Protein AF-A0A2M8NFV2-F1 (afdb_monomer)

Solvent-accessible surface area (backbone atoms only — not comparable to full-atom values): 6220 Å² total; per-residue (Å²): 130,86,81,86,70,61,78,85,77,53,51,73,67,56,52,52,50,49,36,36,75,67,39,40,64,50,68,53,74,42,53,40,77,38,79,44,96,49,63,40,102,82,69,44,69,28,69,45,80,52,61,66,48,29,42,39,31,28,53,64,26,36,83,76,48,69,32,52,44,90,46,71,68,42,65,64,59,52,34,34,75,68,70,75,36,52,74,67,56,44,50,52,51,55,57,51,52,71,74,54,71,83,83,125

Foldseek 3Di:
DPPPDDPVVDDPVRVLVCLQVVQDFFKDWDFDWDFDPDADPVRHGDTDGDATQKIWGDGGSHTDDIDGGPPDPPVLVVCVVVVNDPPVRSVVVVVVVVVDDDPD

Mean predicted aligned error: 11.93 Å

Secondary structure (DSSP, 8-state):
----S-GGGS-HHHHHHHHHHTT--EEEEEEEEEEEEEE-TTSSEEEEEEEEEEEEEEETTEEEEEEETTB---HHHHHHHTTSS-HHHHHHHHHHHHT-----

pLDDT: mean 79.17, std 13.45, range [37.5, 93.75]

Nearest PDB structures (foldseek):
  4bqq-assembly1_A  TM=1.835E-01  e=7.367E-01  Lomovskayavirus C31
  8h02-assembly1_A  TM=3.388E-01  e=6.102E+00  Synechococcus elongatus PCC 7942 = FACHB-805
  6pc2-assembly1_A  TM=2.735E-01  e=5.724E+00  Helicobacter pylori G27
  5imq-assembly1_e  TM=2.118E-01  e=2.489E+00  Thermus thermophilus HB8
  8hqz-assembly1_H  TM=2.474E-01  e=4.723E+00  Escherichia phage DT57C

Structure (mmCIF, N/CA/C/O backbone):
data_AF-A0A2M8NFV2-F1
#
_entry.id   AF-A0A2M8NFV2-F1
#
loop_
_atom_site.group_PDB
_atom_site.id
_atom_site.type_symbol
_atom_site.label_atom_id
_atom_site.label_alt_id
_atom_site.label_comp_id
_atom_site.label_asym_id
_atom_site.label_entity_id
_atom_site.label_seq_id
_atom_site.pdbx_PDB_ins_code
_atom_site.Cartn_x
_atom_site.Cartn_y
_atom_site.Cartn_z
_atom_site.occupancy
_atom_site.B_iso_or_equiv
_atom_site.auth_seq_id
_atom_site.auth_comp_id
_atom_site.auth_asym_id
_atom_site.auth_atom_id
_atom_site.pdbx_PDB_model_num
ATOM 1 N N . MET A 1 1 ? -11.403 -0.064 -24.424 1.00 38.62 1 MET A N 1
ATOM 2 C CA . MET A 1 1 ? -10.177 0.313 -25.158 1.00 38.62 1 MET A CA 1
ATOM 3 C C . MET A 1 1 ? -9.003 -0.387 -24.492 1.00 38.62 1 MET A C 1
ATOM 5 O O . MET A 1 1 ? -8.927 -0.307 -23.269 1.00 38.62 1 MET A O 1
ATOM 9 N N . PRO A 1 2 ? -8.154 -1.121 -25.225 1.00 44.56 2 PRO A N 1
ATOM 10 C CA . PRO A 1 2 ? -6.962 -1.712 -24.637 1.00 44.56 2 PRO A CA 1
ATOM 11 C C . PRO A 1 2 ? -6.013 -0.576 -24.247 1.00 44.56 2 PRO A C 1
ATOM 13 O O . PRO A 1 2 ? -5.650 0.249 -25.080 1.00 44.56 2 PRO A O 1
ATOM 16 N N . LEU A 1 3 ? -5.678 -0.494 -22.961 1.00 52.94 3 LEU A N 1
ATOM 17 C CA . LEU A 1 3 ? -4.713 0.466 -22.432 1.00 52.94 3 LEU A CA 1
ATOM 18 C C . LEU A 1 3 ? -3.320 0.040 -22.908 1.00 52.94 3 LEU A C 1
ATOM 20 O O . LEU A 1 3 ? -2.673 -0.798 -22.287 1.00 52.94 3 LEU A O 1
ATOM 24 N N . GLN A 1 4 ? -2.890 0.566 -24.051 1.00 52.28 4 GLN A N 1
ATOM 25 C CA . GLN A 1 4 ? -1.539 0.377 -24.560 1.00 52.28 4 GLN A CA 1
ATOM 26 C C . GLN A 1 4 ? -0.619 1.362 -23.824 1.00 52.28 4 GLN A C 1
ATOM 28 O O . GLN A 1 4 ? -0.602 2.550 -24.123 1.00 52.28 4 GLN A O 1
ATOM 33 N N . GLY A 1 5 ? 0.084 0.882 -22.800 1.00 64.88 5 GLY A N 1
ATOM 34 C CA . GLY A 1 5 ? 0.981 1.692 -21.974 1.00 64.88 5 GLY A CA 1
ATOM 35 C C . GLY A 1 5 ? 1.658 0.840 -20.906 1.00 64.88 5 GLY A C 1
ATOM 36 O O . GLY A 1 5 ?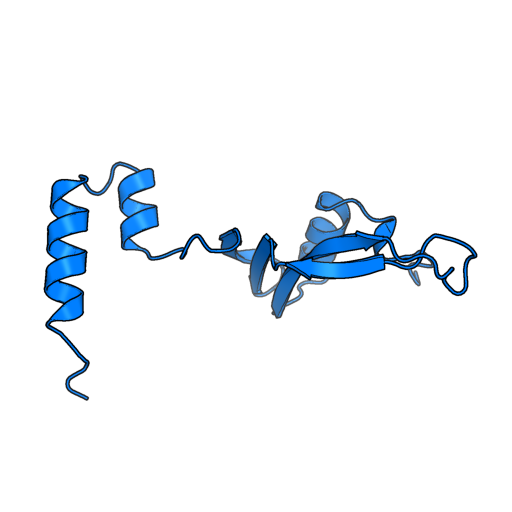 1.132 -0.203 -20.514 1.00 64.88 5 GLY A O 1
ATOM 37 N N . ASN A 1 6 ? 2.842 1.244 -20.450 1.00 72.25 6 ASN A N 1
ATOM 38 C CA . ASN A 1 6 ? 3.532 0.532 -19.385 1.00 72.25 6 ASN A CA 1
ATOM 39 C C . ASN A 1 6 ? 2.886 0.905 -18.047 1.00 72.25 6 ASN A C 1
ATOM 41 O O . ASN A 1 6 ? 2.590 2.072 -17.808 1.00 72.25 6 ASN A O 1
ATOM 45 N N . LEU A 1 7 ? 2.687 -0.060 -17.145 1.00 75.50 7 LEU A N 1
ATOM 46 C CA . LEU A 1 7 ? 2.073 0.209 -15.838 1.00 75.50 7 LEU A CA 1
ATOM 47 C C . LEU A 1 7 ? 2.840 1.284 -15.045 1.00 75.50 7 LEU A C 1
ATOM 49 O O . LEU A 1 7 ? 2.246 2.004 -14.250 1.00 75.50 7 LEU A O 1
ATOM 53 N N . ARG A 1 8 ? 4.149 1.421 -15.297 1.00 76.00 8 ARG A N 1
ATOM 54 C CA . ARG A 1 8 ? 5.006 2.451 -14.691 1.00 76.00 8 ARG A CA 1
ATOM 55 C C . ARG A 1 8 ? 4.679 3.885 -15.124 1.00 76.00 8 ARG A C 1
ATOM 57 O O . ARG A 1 8 ? 5.094 4.810 -14.438 1.00 76.00 8 ARG A O 1
ATOM 64 N N . ASP A 1 9 ? 3.982 4.059 -16.245 1.00 80.31 9 ASP A N 1
ATOM 65 C CA . ASP A 1 9 ? 3.627 5.376 -16.784 1.00 80.31 9 ASP A CA 1
ATOM 66 C C . ASP A 1 9 ? 2.318 5.901 -16.169 1.00 80.31 9 ASP A C 1
ATOM 68 O O . ASP A 1 9 ? 1.959 7.064 -16.349 1.00 80.31 9 ASP A O 1
ATOM 72 N N . PHE A 1 10 ? 1.597 5.055 -15.425 1.00 81.81 10 PHE A N 1
ATOM 73 C CA . PHE A 1 10 ? 0.386 5.445 -14.716 1.00 81.81 10 PHE A CA 1
ATOM 74 C C . PHE A 1 10 ? 0.733 6.099 -13.381 1.00 81.81 10 PHE A C 1
ATOM 76 O O . PHE A 1 10 ? 1.503 5.567 -12.580 1.00 81.81 10 PHE A O 1
ATOM 83 N N . SER A 1 11 ? 0.083 7.223 -13.086 1.00 84.31 11 SER A N 1
ATOM 84 C CA . SER A 1 11 ? 0.098 7.785 -11.742 1.00 84.31 11 SER A CA 1
ATOM 85 C C . SER A 1 11 ? -0.676 6.890 -10.774 1.00 84.31 11 SER A C 1
ATOM 87 O O . SER A 1 11 ? -1.630 6.198 -11.148 1.00 84.31 11 SER A O 1
ATOM 89 N N . THR A 1 12 ? -0.324 6.953 -9.489 1.00 80.00 12 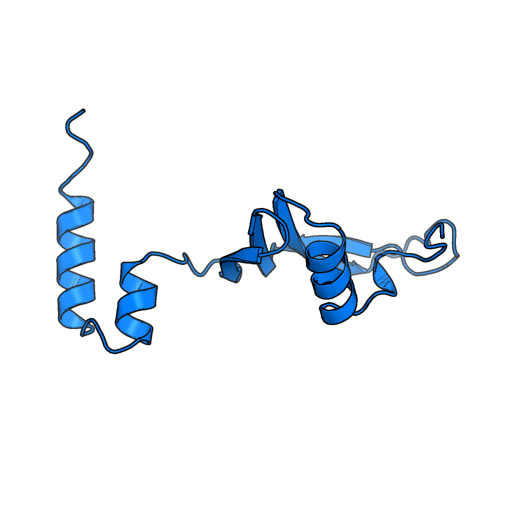THR A N 1
ATOM 90 C CA . THR A 1 12 ? -1.035 6.221 -8.431 1.00 80.00 12 THR A CA 1
ATOM 91 C C . THR A 1 12 ? -2.539 6.504 -8.466 1.00 80.00 12 THR A C 1
ATOM 93 O O . THR A 1 12 ? -3.345 5.585 -8.359 1.00 80.00 12 THR A O 1
ATOM 96 N N . THR A 1 13 ? -2.942 7.754 -8.705 1.00 82.62 13 THR A N 1
ATOM 97 C CA . THR A 1 13 ? -4.356 8.143 -8.807 1.00 82.62 13 THR A CA 1
ATOM 98 C C . THR A 1 13 ? -5.056 7.485 -9.996 1.00 82.62 13 THR A C 1
ATOM 100 O O . THR A 1 13 ? -6.194 7.039 -9.862 1.00 82.62 13 THR A O 1
ATOM 103 N N . GLN A 1 14 ? -4.391 7.373 -11.151 1.00 86.44 14 GLN A N 1
ATOM 104 C CA . GLN A 1 14 ? -4.961 6.695 -12.320 1.00 86.44 14 GLN A CA 1
ATOM 105 C C . GLN A 1 14 ? -5.189 5.203 -12.050 1.00 86.44 14 GLN A C 1
ATOM 107 O O . GLN A 1 14 ? -6.237 4.674 -12.420 1.00 86.44 14 GLN A O 1
ATOM 112 N N . LEU A 1 15 ? -4.261 4.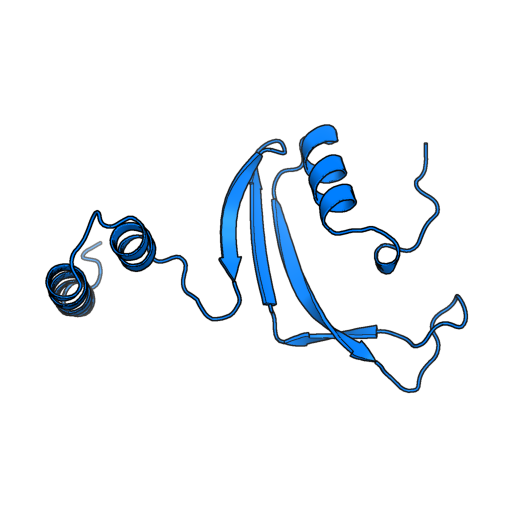543 -11.352 1.00 87.44 15 LEU A N 1
ATOM 113 C CA . LEU A 1 15 ? -4.419 3.144 -10.944 1.00 87.44 15 LEU A CA 1
ATOM 114 C C . LEU A 1 15 ? -5.605 2.961 -9.990 1.00 87.44 15 LEU A C 1
ATOM 116 O O . LEU A 1 15 ? -6.424 2.065 -10.191 1.00 87.44 15 LEU A O 1
ATOM 120 N N . LEU A 1 16 ? -5.742 3.835 -8.989 1.00 86.69 16 LEU A N 1
ATOM 121 C CA . LEU A 1 16 ? -6.867 3.798 -8.049 1.00 86.69 16 LEU A CA 1
ATOM 122 C C . LEU A 1 16 ? -8.209 4.037 -8.749 1.00 86.69 16 LEU A C 1
ATOM 124 O O . LEU A 1 16 ? -9.186 3.336 -8.480 1.00 86.69 16 LEU A O 1
ATOM 128 N N . ASN A 1 17 ? -8.248 4.978 -9.692 1.00 86.38 17 ASN A N 1
ATOM 129 C CA . ASN A 1 17 ? -9.439 5.239 -10.491 1.00 86.38 17 ASN A CA 1
ATOM 130 C C . ASN A 1 17 ? -9.817 4.031 -11.348 1.00 86.38 17 ASN A C 1
ATOM 132 O O . ASN A 1 17 ? -10.993 3.678 -11.408 1.00 86.38 17 ASN A O 1
ATOM 136 N N . LEU A 1 18 ? -8.837 3.365 -11.963 1.00 89.88 18 LEU A N 1
ATOM 137 C CA . LEU A 1 18 ? -9.080 2.164 -12.756 1.00 89.88 18 LEU A CA 1
ATOM 138 C C . LEU A 1 18 ? -9.608 1.011 -11.891 1.00 89.88 18 LEU A C 1
ATOM 140 O O . LEU A 1 18 ? -10.552 0.335 -12.293 1.00 89.88 18 LEU A O 1
ATOM 144 N N . ILE A 1 19 ? -9.052 0.816 -10.692 1.00 88.12 19 ILE A N 1
ATOM 145 C CA . ILE A 1 19 ? -9.525 -0.182 -9.719 1.00 88.12 19 ILE A CA 1
ATOM 146 C C . ILE A 1 19 ? -10.984 0.083 -9.330 1.00 88.12 19 ILE A C 1
ATOM 148 O O . ILE A 1 19 ? -11.794 -0.849 -9.332 1.00 88.12 19 ILE A O 1
ATOM 152 N N . ASN A 1 20 ? -11.323 1.341 -9.031 1.00 86.38 20 ASN A N 1
ATOM 153 C CA . ASN A 1 20 ? -12.681 1.742 -8.668 1.00 86.38 20 ASN A CA 1
ATOM 154 C C . ASN A 1 20 ? -13.656 1.567 -9.843 1.00 86.38 20 ASN A C 1
ATOM 156 O O . ASN A 1 20 ? -14.705 0.952 -9.671 1.00 86.38 20 ASN A O 1
ATOM 160 N N . LEU A 1 21 ? -13.298 2.039 -11.041 1.00 93.44 21 LEU A N 1
ATOM 161 C CA . LEU A 1 21 ? -14.152 1.956 -12.229 1.00 93.44 21 LEU A CA 1
ATOM 162 C C . LEU A 1 21 ? -14.391 0.508 -12.676 1.00 93.44 21 LEU A C 1
ATOM 164 O O . LEU A 1 21 ? -15.502 0.151 -13.053 1.00 93.44 21 LEU A O 1
ATOM 168 N N . ALA A 1 22 ? -13.361 -0.335 -12.612 1.00 93.62 22 ALA A N 1
ATOM 169 C CA . ALA A 1 22 ? -13.455 -1.741 -12.990 1.00 93.62 22 ALA A CA 1
ATOM 170 C C . ALA A 1 22 ? -14.028 -2.640 -11.877 1.00 93.62 22 ALA A C 1
ATOM 172 O O . ALA A 1 22 ? -14.084 -3.857 -12.061 1.00 93.62 22 ALA A O 1
ATOM 173 N N . GLY A 1 23 ? -14.399 -2.081 -10.716 1.00 92.50 23 GLY A N 1
ATOM 174 C CA . GLY A 1 23 ? -14.968 -2.831 -9.593 1.00 92.50 23 GLY A CA 1
ATOM 175 C C . GLY A 1 23 ? -14.055 -3.942 -9.063 1.00 92.50 23 GLY A C 1
ATOM 176 O O . GLY A 1 23 ? -14.540 -4.980 -8.612 1.00 92.50 23 GLY A O 1
ATOM 177 N N . LYS A 1 24 ? -12.728 -3.773 -9.144 1.00 93.50 24 LYS A N 1
ATOM 178 C CA . LYS A 1 24 ? -11.777 -4.848 -8.821 1.00 93.50 24 LYS A CA 1
ATOM 179 C C . LYS A 1 24 ? -11.755 -5.155 -7.321 1.00 93.50 24 LYS A C 1
ATOM 181 O O . LYS A 1 24 ? -11.805 -4.260 -6.479 1.00 93.50 24 LYS A O 1
ATOM 186 N N . THR A 1 25 ? -11.657 -6.443 -7.000 1.00 93.75 25 THR A N 1
ATOM 187 C CA . THR A 1 25 ? -11.437 -6.958 -5.642 1.00 93.75 25 THR A CA 1
ATOM 188 C C . THR A 1 25 ? -10.066 -7.617 -5.602 1.00 93.75 25 THR A C 1
ATOM 190 O O . THR A 1 25 ? -9.738 -8.384 -6.505 1.00 93.75 25 THR A O 1
ATOM 193 N N . GLY A 1 26 ? -9.265 -7.309 -4.586 1.00 91.81 26 GLY A N 1
ATOM 194 C CA . GLY A 1 26 ? -7.903 -7.821 -4.448 1.00 91.81 26 GLY A CA 1
ATOM 195 C C . GLY A 1 26 ? -6.970 -6.831 -3.759 1.00 91.81 26 GLY A C 1
ATOM 196 O O . GLY A 1 26 ? -7.404 -5.775 -3.301 1.00 91.81 26 GLY A O 1
ATOM 197 N N . THR A 1 27 ? -5.684 -7.170 -3.705 1.00 91.62 27 THR A N 1
ATOM 198 C CA . THR A 1 27 ? -4.664 -6.371 -3.015 1.00 91.62 27 THR A CA 1
ATOM 199 C C . THR A 1 27 ? -3.641 -5.834 -4.004 1.00 91.62 27 THR A C 1
ATOM 201 O O . THR A 1 27 ? -3.009 -6.596 -4.730 1.00 91.62 27 THR A O 1
ATOM 204 N N . LEU A 1 28 ? -3.453 -4.518 -4.004 1.00 89.88 28 LEU A N 1
ATOM 205 C CA . LEU A 1 28 ? -2.346 -3.840 -4.659 1.00 89.88 28 LEU A CA 1
ATOM 206 C C . LEU A 1 28 ? -1.161 -3.789 -3.691 1.00 89.88 28 LEU A C 1
ATOM 208 O O . LEU A 1 28 ? -1.266 -3.194 -2.619 1.00 89.88 28 LEU A O 1
ATOM 212 N N . ILE A 1 29 ? -0.041 -4.398 -4.070 1.00 90.12 29 ILE A N 1
ATOM 213 C CA . ILE A 1 29 ? 1.209 -4.342 -3.307 1.00 90.12 29 ILE A CA 1
ATOM 214 C C . ILE A 1 29 ? 2.161 -3.394 -4.032 1.00 90.12 29 ILE A C 1
ATOM 216 O O . ILE A 1 29 ? 2.398 -3.542 -5.230 1.00 90.12 29 ILE A O 1
ATOM 220 N N . ILE A 1 30 ? 2.679 -2.407 -3.310 1.00 88.19 30 ILE A N 1
ATOM 221 C CA . ILE A 1 30 ? 3.576 -1.384 -3.840 1.00 88.19 30 ILE A CA 1
ATOM 222 C C . ILE A 1 30 ? 4.975 -1.681 -3.322 1.00 88.19 30 ILE A C 1
ATOM 224 O O . ILE A 1 30 ? 5.184 -1.768 -2.113 1.00 88.19 30 ILE A O 1
ATOM 228 N N . PHE A 1 31 ? 5.928 -1.790 -4.240 1.00 89.69 31 PHE A N 1
ATOM 229 C CA . PHE A 1 31 ? 7.341 -2.002 -3.944 1.00 89.69 31 PHE A CA 1
ATOM 230 C C . PHE A 1 31 ? 8.149 -0.762 -4.309 1.00 89.69 31 PHE A C 1
ATOM 232 O O . PHE A 1 31 ? 7.764 0.025 -5.175 1.00 89.69 31 PHE A O 1
ATOM 239 N N . GLU A 1 32 ? 9.288 -0.597 -3.651 1.00 88.31 32 GLU A N 1
ATOM 240 C CA . GLU A 1 32 ? 10.323 0.321 -4.095 1.00 88.31 32 GLU A CA 1
ATOM 241 C C . GLU A 1 32 ? 10.848 -0.127 -5.462 1.00 88.31 32 GLU A C 1
ATOM 243 O O . GLU A 1 32 ? 11.120 -1.307 -5.676 1.00 88.31 32 GLU A O 1
ATOM 248 N N . GLY A 1 33 ? 10.969 0.802 -6.406 1.00 88.25 33 GLY A N 1
ATOM 249 C CA . GLY A 1 33 ? 11.525 0.500 -7.718 1.00 88.25 33 GLY A CA 1
ATOM 250 C C . GLY A 1 33 ? 13.044 0.612 -7.694 1.00 88.25 33 GLY A C 1
ATOM 251 O O . GLY A 1 33 ? 13.567 1.723 -7.614 1.00 88.25 33 GLY A O 1
ATOM 252 N N . VAL A 1 34 ? 13.752 -0.507 -7.846 1.00 88.94 34 VAL A N 1
ATOM 253 C CA . VAL A 1 34 ? 15.217 -0.517 -7.952 1.00 88.94 34 VAL A CA 1
ATOM 254 C C . VAL A 1 34 ? 15.615 -0.542 -9.426 1.00 88.94 34 VAL A C 1
ATOM 256 O O . VAL A 1 34 ? 15.202 -1.430 -10.176 1.00 88.94 34 VAL A O 1
ATOM 259 N N . LYS A 1 35 ? 16.404 0.452 -9.849 1.00 88.81 35 LYS A N 1
ATOM 260 C CA . LYS A 1 35 ? 16.948 0.530 -11.212 1.00 88.81 35 LYS A CA 1
ATOM 261 C C . LYS A 1 35 ? 18.039 -0.517 -11.387 1.00 88.81 35 LYS A C 1
ATOM 263 O O . LYS A 1 35 ? 18.964 -0.585 -10.583 1.00 88.81 35 LYS A O 1
ATOM 268 N N . THR A 1 36 ? 17.948 -1.288 -12.459 1.00 87.00 36 THR A N 1
ATOM 269 C CA . THR A 1 36 ? 19.018 -2.193 -12.887 1.00 87.00 36 THR A CA 1
ATOM 270 C C . THR A 1 36 ? 19.800 -1.585 -14.050 1.00 87.00 36 THR A C 1
ATOM 272 O O . THR A 1 36 ? 19.347 -0.632 -14.688 1.00 87.00 36 THR A O 1
ATOM 275 N N . ASN A 1 37 ? 20.97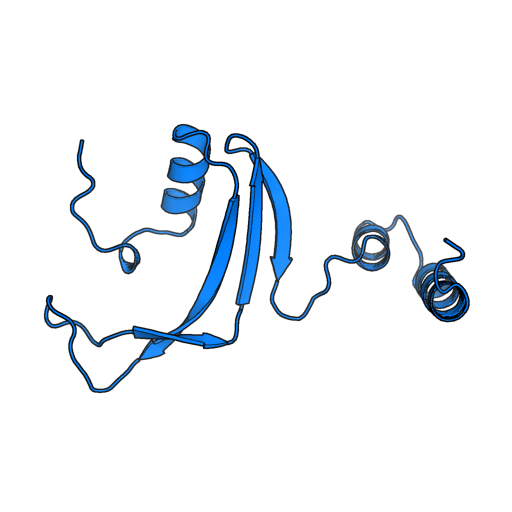4 -2.151 -14.337 1.00 86.06 37 ASN A N 1
ATOM 276 C CA . ASN A 1 37 ? 21.791 -1.760 -15.491 1.00 86.06 37 ASN A CA 1
ATOM 277 C C . ASN A 1 37 ? 21.263 -2.336 -16.819 1.00 86.06 37 ASN A C 1
ATOM 279 O O . ASN A 1 37 ? 21.769 -1.994 -17.886 1.00 86.06 37 ASN A O 1
ATOM 283 N N . GLU A 1 38 ? 20.258 -3.211 -16.766 1.00 87.06 38 GLU A N 1
ATOM 284 C CA . GLU A 1 38 ? 19.623 -3.792 -17.944 1.00 87.06 38 GLU A CA 1
ATOM 285 C C . GLU A 1 38 ? 18.545 -2.859 -18.498 1.00 87.06 38 GLU A C 1
ATOM 287 O O . GLU A 1 38 ? 17.904 -2.108 -17.760 1.00 87.06 38 GLU A O 1
ATOM 292 N N . LYS A 1 39 ? 18.311 -2.930 -19.809 1.00 85.50 39 LYS A N 1
ATOM 293 C CA . LYS A 1 39 ? 17.185 -2.254 -20.456 1.00 85.50 39 LYS A CA 1
ATOM 294 C C . LYS A 1 39 ? 16.026 -3.225 -20.634 1.00 85.50 39 LYS A C 1
ATOM 296 O O . LYS A 1 39 ? 16.232 -4.411 -20.872 1.00 85.50 39 LYS A O 1
ATOM 301 N N . ASP A 1 40 ? 14.807 -2.726 -20.512 1.00 82.38 40 ASP A N 1
ATOM 302 C CA . ASP A 1 40 ? 13.615 -3.497 -20.843 1.00 82.38 40 ASP A CA 1
ATOM 303 C C . ASP A 1 40 ? 13.347 -3.532 -22.358 1.00 82.38 40 ASP A C 1
ATOM 305 O O . ASP A 1 40 ? 14.063 -2.923 -23.154 1.00 82.38 40 ASP A O 1
ATOM 309 N N . ALA A 1 41 ? 12.279 -4.229 -22.759 1.00 80.00 41 ALA A N 1
ATOM 310 C CA . ALA A 1 41 ? 11.854 -4.344 -24.157 1.00 80.00 41 ALA A CA 1
ATOM 311 C C . ALA A 1 41 ? 11.538 -2.994 -24.840 1.00 80.00 41 ALA A C 1
ATOM 313 O O . ALA A 1 41 ? 11.408 -2.948 -26.058 1.00 80.00 41 ALA A O 1
ATOM 314 N N . MET A 1 42 ? 11.410 -1.904 -24.076 1.00 78.25 42 MET A N 1
ATOM 315 C CA . MET A 1 42 ? 11.146 -0.549 -24.569 1.00 78.25 42 MET A CA 1
ATOM 316 C C . MET A 1 42 ? 12.387 0.358 -24.467 1.00 78.25 42 MET A C 1
ATOM 318 O O . MET A 1 42 ? 12.288 1.559 -24.702 1.00 78.25 42 MET A O 1
ATOM 322 N N . GLY A 1 43 ? 13.559 -0.191 -24.119 1.00 81.19 43 GLY A N 1
ATOM 323 C CA . GLY A 1 43 ? 14.825 0.541 -24.027 1.00 81.19 43 GLY A CA 1
ATOM 324 C C . GLY A 1 43 ? 15.006 1.374 -22.753 1.00 81.19 43 GLY A C 1
ATOM 325 O O . GLY A 1 43 ? 16.028 2.054 -22.619 1.00 81.19 43 GLY A O 1
ATOM 326 N N . ASN A 1 44 ? 14.063 1.309 -21.810 1.00 83.69 44 ASN A N 1
ATOM 327 C CA . ASN A 1 44 ? 14.131 2.017 -20.532 1.00 83.69 44 ASN A CA 1
ATOM 328 C C . ASN A 1 44 ? 14.930 1.205 -19.501 1.00 83.69 44 ASN A C 1
ATOM 330 O O . ASN A 1 44 ? 14.951 -0.024 -19.603 1.00 83.69 44 ASN A O 1
ATOM 334 N N . PRO A 1 45 ? 15.541 1.837 -18.475 1.00 86.62 45 PRO A N 1
ATOM 335 C CA . PRO A 1 45 ? 16.149 1.103 -17.369 1.00 86.62 45 PRO A CA 1
ATOM 336 C C . PRO A 1 45 ? 15.137 0.131 -16.763 1.00 86.62 45 PRO A C 1
ATOM 338 O O . PRO A 1 45 ? 14.043 0.527 -16.346 1.00 86.62 45 PRO A O 1
ATOM 341 N N . ARG A 1 46 ? 15.487 -1.152 -16.741 1.00 85.44 46 ARG A N 1
ATOM 342 C CA . ARG A 1 46 ? 14.639 -2.196 -16.187 1.00 85.44 46 ARG A CA 1
ATOM 343 C C . ARG A 1 46 ? 14.542 -1.985 -14.680 1.00 85.44 46 ARG A C 1
ATOM 345 O O . ARG A 1 46 ? 15.554 -1.855 -13.990 1.00 85.44 46 ARG A O 1
ATOM 352 N N . MET A 1 47 ? 13.311 -1.967 -14.186 1.00 85.38 47 MET A N 1
ATOM 353 C CA . MET A 1 47 ? 13.004 -1.847 -12.766 1.00 85.38 47 MET A CA 1
ATOM 354 C C . MET A 1 47 ? 12.729 -3.233 -12.191 1.00 85.38 47 MET A C 1
ATOM 356 O O . MET A 1 47 ? 11.981 -4.008 -12.791 1.00 85.38 47 MET A O 1
ATOM 360 N N . ILE A 1 48 ? 13.300 -3.527 -11.026 1.00 87.88 48 ILE A N 1
ATOM 361 C CA . ILE A 1 48 ? 12.957 -4.708 -10.228 1.00 87.88 48 ILE A CA 1
ATOM 362 C C . ILE A 1 48 ? 12.317 -4.275 -8.903 1.00 87.88 48 ILE A C 1
ATOM 364 O O . ILE A 1 48 ? 12.622 -3.184 -8.407 1.00 87.88 48 ILE A O 1
ATOM 368 N N . PRO A 1 49 ? 11.413 -5.090 -8.334 1.00 88.50 49 PRO A N 1
ATOM 369 C CA . PRO A 1 49 ? 10.837 -4.806 -7.027 1.00 88.50 49 PRO A CA 1
ATOM 370 C C . PRO A 1 49 ? 11.910 -4.928 -5.934 1.00 88.50 49 PRO A C 1
ATOM 372 O O . PRO A 1 49 ? 12.559 -5.963 -5.804 1.00 88.50 49 PRO A O 1
ATOM 375 N N . GLY A 1 50 ? 12.092 -3.854 -5.168 1.00 89.06 50 GLY A N 1
ATOM 376 C CA . GLY A 1 50 ? 12.886 -3.802 -3.944 1.00 89.06 50 GLY A CA 1
ATOM 377 C C . GLY A 1 50 ? 12.031 -4.079 -2.707 1.00 89.06 50 GLY A C 1
ATOM 378 O O . GLY A 1 50 ? 11.184 -4.971 -2.706 1.00 89.06 50 GLY A O 1
ATOM 379 N N . ALA A 1 51 ? 12.230 -3.300 -1.642 1.00 89.62 51 ALA A N 1
ATOM 380 C CA . ALA A 1 51 ? 11.466 -3.455 -0.409 1.00 89.62 51 ALA A CA 1
ATOM 381 C C . ALA A 1 51 ? 9.977 -3.120 -0.602 1.00 89.62 51 ALA A C 1
ATOM 383 O O . ALA A 1 51 ? 9.609 -2.207 -1.346 1.00 89.62 51 ALA A O 1
ATOM 384 N N . GLU A 1 52 ? 9.102 -3.832 0.105 1.00 89.38 52 GLU A N 1
ATOM 385 C CA . GLU A 1 52 ? 7.677 -3.523 0.111 1.00 89.38 52 GLU A CA 1
ATOM 386 C C . GLU A 1 52 ? 7.400 -2.200 0.839 1.00 89.38 52 GLU A C 1
ATOM 388 O O . GLU A 1 52 ? 7.858 -1.958 1.956 1.00 89.38 52 GLU A O 1
ATOM 393 N N . ARG A 1 53 ? 6.621 -1.332 0.196 1.00 87.50 53 ARG A N 1
ATOM 394 C CA . ARG A 1 53 ? 6.291 0.015 0.667 1.00 87.50 53 ARG A CA 1
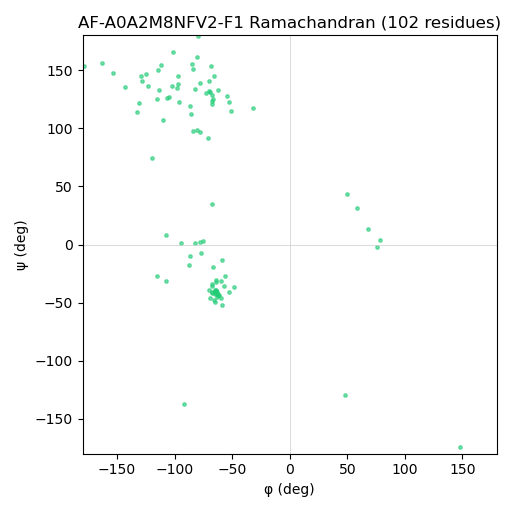ATOM 395 C C . ARG A 1 53 ? 4.855 0.133 1.146 1.00 87.50 53 ARG A C 1
ATOM 397 O O . ARG A 1 53 ? 4.599 0.943 2.031 1.00 87.50 53 ARG A O 1
ATOM 404 N N . ALA A 1 54 ? 3.923 -0.628 0.577 1.00 87.19 54 ALA A N 1
ATOM 405 C CA . ALA A 1 54 ? 2.526 -0.610 1.000 1.00 87.19 54 ALA A CA 1
ATOM 406 C C . ALA A 1 54 ? 1.743 -1.832 0.507 1.00 87.19 54 ALA A C 1
ATOM 408 O O . ALA A 1 54 ? 2.052 -2.390 -0.547 1.00 87.19 54 ALA A O 1
ATOM 409 N N . ARG A 1 55 ? 0.655 -2.159 1.209 1.00 89.38 55 ARG A N 1
ATOM 410 C CA . ARG A 1 55 ? -0.435 -2.999 0.696 1.00 89.38 55 ARG A CA 1
ATOM 411 C C . ARG A 1 55 ? -1.740 -2.238 0.785 1.00 89.38 55 ARG A C 1
ATOM 413 O O . ARG A 1 55 ? -2.039 -1.617 1.801 1.00 89.38 55 ARG A O 1
ATOM 420 N N . VAL A 1 56 ? -2.534 -2.313 -0.269 1.00 88.75 56 VAL A N 1
ATOM 421 C CA . VAL A 1 56 ? -3.819 -1.630 -0.367 1.00 88.75 56 VAL A CA 1
ATOM 422 C C . VAL A 1 56 ? -4.848 -2.633 -0.868 1.00 88.75 56 VAL A C 1
ATOM 424 O O . VAL A 1 56 ? -4.745 -3.119 -1.991 1.00 88.75 56 VAL A O 1
ATOM 427 N N . SER A 1 57 ? -5.819 -2.976 -0.031 1.00 89.00 57 SER A N 1
ATOM 428 C CA . SER A 1 57 ? -6.828 -3.992 -0.326 1.00 89.00 57 SER A CA 1
ATOM 429 C C . SER A 1 57 ? -8.148 -3.348 -0.718 1.00 89.00 57 SER A C 1
ATOM 431 O O . SER A 1 57 ? -8.620 -2.414 -0.065 1.00 89.00 57 SER A O 1
ATOM 433 N N . PHE A 1 58 ? -8.773 -3.896 -1.755 1.00 90.25 58 PHE A N 1
ATOM 434 C CA . PHE A 1 58 ? -10.017 -3.409 -2.328 1.00 90.25 58 PHE A CA 1
ATOM 435 C C . PHE A 1 58 ? -11.078 -4.503 -2.378 1.00 90.25 58 PHE A C 1
ATOM 437 O O . PHE A 1 58 ? -10.776 -5.672 -2.625 1.00 90.25 58 PHE A O 1
ATOM 444 N N . LYS A 1 59 ? -12.338 -4.100 -2.217 1.00 91.25 59 LYS A N 1
ATOM 445 C CA . LYS A 1 59 ? -13.525 -4.925 -2.452 1.00 91.25 59 LYS A CA 1
ATOM 446 C C . LYS A 1 59 ? -14.501 -4.140 -3.316 1.00 91.25 59 LYS A C 1
ATOM 448 O O . LYS A 1 59 ? -14.903 -3.043 -2.942 1.00 91.25 59 LYS A O 1
ATOM 453 N N . MET A 1 60 ? -14.859 -4.689 -4.476 1.00 93.12 60 MET A N 1
ATOM 454 C CA . MET A 1 60 ? -15.719 -4.034 -5.475 1.00 93.12 60 MET A CA 1
ATOM 455 C C . MET A 1 60 ? -15.261 -2.604 -5.815 1.00 93.12 60 MET A C 1
ATOM 457 O O . MET A 1 60 ? -16.057 -1.668 -5.847 1.00 93.12 60 MET A O 1
ATOM 461 N N . GLY A 1 61 ? -13.953 -2.407 -5.991 1.00 86.44 61 GLY A N 1
ATOM 462 C CA . GLY A 1 61 ? -13.370 -1.100 -6.294 1.00 86.44 61 GLY A CA 1
ATOM 463 C C . GLY A 1 61 ? -13.275 -0.130 -5.108 1.00 86.44 61 GLY A C 1
ATOM 464 O O . GLY A 1 61 ? -12.731 0.960 -5.263 1.00 86.44 61 GLY A O 1
ATOM 465 N N . LYS A 1 62 ? -13.761 -0.501 -3.915 1.00 86.25 62 LYS A N 1
ATOM 466 C CA . LYS A 1 62 ? -13.671 0.313 -2.693 1.00 86.25 62 LYS A CA 1
ATOM 467 C C . LYS A 1 62 ? -12.489 -0.107 -1.837 1.00 86.25 62 LYS A C 1
ATOM 469 O O . LYS A 1 62 ? -12.250 -1.299 -1.663 1.00 86.25 62 LYS A O 1
ATOM 474 N N . LEU A 1 63 ? -11.776 0.871 -1.286 1.00 83.50 63 LEU A N 1
ATOM 475 C CA . LEU A 1 63 ? -10.690 0.643 -0.338 1.00 83.50 63 LEU A CA 1
ATOM 476 C C . LEU A 1 63 ? -11.248 0.057 0.967 1.00 83.50 63 LEU A C 1
ATOM 478 O O . LEU A 1 63 ? -12.132 0.660 1.570 1.00 83.50 63 LEU A O 1
ATOM 482 N N . ILE A 1 64 ? -10.722 -1.090 1.400 1.00 85.19 64 ILE A N 1
ATOM 483 C CA . ILE A 1 64 ? -11.128 -1.750 2.654 1.00 85.19 64 ILE A CA 1
ATOM 484 C C . ILE A 1 64 ? -10.006 -1.821 3.692 1.00 85.19 64 ILE A C 1
ATOM 486 O O . ILE A 1 64 ? -10.285 -1.863 4.885 1.00 85.19 64 ILE A O 1
ATOM 490 N N . ALA A 1 65 ? -8.747 -1.832 3.258 1.00 82.38 65 ALA A N 1
ATOM 491 C CA . ALA A 1 65 ? -7.592 -1.827 4.147 1.00 82.38 65 ALA A CA 1
ATOM 492 C C . ALA A 1 65 ? -6.387 -1.206 3.439 1.00 82.38 65 ALA A C 1
ATOM 494 O O . ALA A 1 65 ? -6.225 -1.365 2.230 1.00 82.38 65 ALA A O 1
ATOM 495 N N . ALA A 1 66 ? -5.529 -0.530 4.197 1.00 84.62 66 ALA A N 1
ATOM 496 C CA . ALA A 1 66 ? -4.248 -0.038 3.717 1.00 84.62 66 ALA A CA 1
ATOM 497 C C . ALA A 1 66 ? -3.198 -0.169 4.823 1.00 84.62 66 ALA A C 1
ATOM 499 O O . ALA A 1 66 ? -3.454 0.194 5.971 1.00 84.62 66 ALA A O 1
ATOM 500 N N . SER A 1 67 ? -2.015 -0.657 4.471 1.00 82.25 67 SER A N 1
ATOM 501 C CA . SER A 1 67 ? -0.831 -0.651 5.324 1.00 82.25 67 SER A CA 1
ATOM 502 C C . SER A 1 67 ? 0.348 -0.054 4.563 1.00 82.25 67 SER A C 1
ATOM 504 O O . SER A 1 67 ? 0.472 -0.215 3.349 1.00 82.25 67 SER A O 1
ATOM 506 N N . LEU A 1 68 ? 1.207 0.668 5.279 1.00 81.62 68 LEU A N 1
ATOM 507 C CA . LEU A 1 68 ? 2.420 1.288 4.746 1.00 81.62 68 LEU A CA 1
ATOM 508 C C . LEU A 1 68 ? 3.626 0.545 5.323 1.00 81.62 68 LEU A C 1
ATOM 510 O O . LEU A 1 68 ? 3.933 0.694 6.504 1.00 81.62 68 LEU A O 1
ATOM 514 N N . GLY A 1 69 ? 4.302 -0.249 4.494 1.00 74.25 69 GLY A N 1
ATOM 515 C CA . GLY A 1 69 ? 5.503 -1.008 4.840 1.00 74.25 69 GLY A CA 1
ATOM 516 C C . GLY A 1 69 ? 5.351 -1.781 6.152 1.00 74.25 69 GLY A C 1
ATOM 517 O O . GLY A 1 69 ? 4.357 -2.469 6.365 1.00 74.25 69 GLY A O 1
ATOM 518 N N . ALA A 1 70 ? 6.322 -1.616 7.051 1.00 60.75 70 ALA A N 1
ATOM 519 C CA . ALA A 1 70 ? 6.338 -2.239 8.376 1.00 60.75 70 ALA A CA 1
ATOM 520 C C . ALA A 1 70 ? 5.374 -1.605 9.404 1.00 60.75 70 ALA A C 1
ATOM 522 O O . ALA A 1 70 ? 5.386 -2.000 10.569 1.00 60.75 70 ALA A O 1
ATOM 523 N N . GLN A 1 71 ? 4.557 -0.608 9.036 1.00 58.00 71 GLN A N 1
ATOM 524 C CA . GLN A 1 71 ? 3.486 -0.167 9.926 1.00 58.00 71 GLN A CA 1
ATOM 525 C C . GLN A 1 71 ? 2.332 -1.154 9.836 1.00 58.00 71 GLN A C 1
ATOM 527 O O . GLN A 1 71 ? 1.465 -1.051 8.963 1.00 58.00 71 GLN A O 1
ATOM 532 N N . ASP A 1 72 ? 2.309 -2.077 10.795 1.00 55.59 72 ASP A N 1
ATOM 533 C CA . ASP A 1 72 ? 1.126 -2.860 11.100 1.00 55.59 72 ASP A CA 1
ATOM 534 C C . ASP A 1 72 ? -0.049 -1.901 11.291 1.00 55.59 72 ASP A C 1
ATOM 536 O O . ASP A 1 72 ? -0.100 -1.113 12.245 1.00 55.59 72 ASP A O 1
ATOM 540 N N . GLY A 1 73 ? -1.028 -1.999 10.392 1.00 56.06 73 GLY A N 1
ATOM 541 C CA . GLY A 1 73 ? -2.351 -1.391 10.523 1.00 56.06 73 GLY A CA 1
ATOM 542 C C . GLY A 1 73 ? -3.161 -2.027 11.655 1.00 56.06 73 GLY A C 1
ATOM 543 O O . GLY A 1 73 ? -4.368 -2.203 11.528 1.00 56.06 73 GLY A O 1
ATOM 544 N N . ASN A 1 74 ? -2.494 -2.423 12.744 1.00 67.69 74 ASN A N 1
ATOM 545 C CA . ASN A 1 74 ? -3.114 -2.958 13.936 1.00 67.69 74 ASN A CA 1
ATOM 546 C C . ASN A 1 74 ? -4.152 -1.941 14.412 1.00 67.69 74 ASN A C 1
ATOM 548 O O . ASN A 1 74 ? -3.843 -0.757 14.579 1.00 67.69 74 ASN A O 1
ATOM 552 N N . LEU A 1 75 ? -5.376 -2.419 14.626 1.00 68.69 75 LEU A N 1
ATOM 553 C CA . LEU A 1 75 ? -6.512 -1.619 15.066 1.00 68.69 75 LEU A CA 1
ATOM 554 C C . LEU A 1 75 ?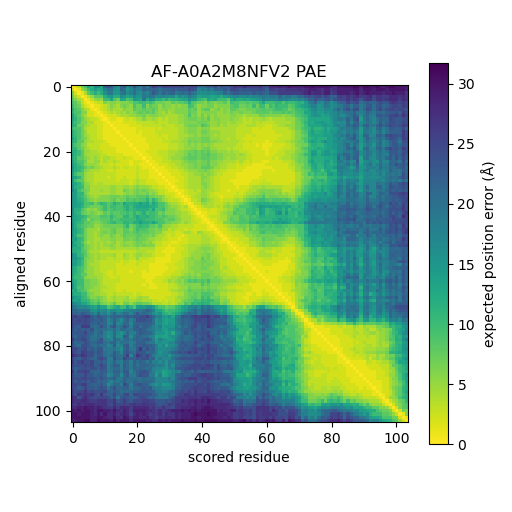 -6.156 -0.737 16.271 1.00 68.69 75 LEU A C 1
ATOM 556 O O . LEU A 1 75 ? -6.563 0.417 16.329 1.00 68.69 75 LEU A O 1
ATOM 560 N N . VAL A 1 76 ? -5.319 -1.234 17.182 1.00 73.62 76 VAL A N 1
ATOM 561 C CA . VAL A 1 76 ? -4.833 -0.485 18.346 1.00 73.62 76 VAL A CA 1
ATOM 562 C C . VAL A 1 76 ? -4.007 0.741 17.929 1.00 73.62 76 VAL A C 1
ATOM 564 O O . VAL A 1 76 ? -4.202 1.833 18.458 1.00 73.62 76 VAL A O 1
ATOM 567 N N . SER A 1 77 ? -3.121 0.586 16.943 1.00 70.12 77 SER A N 1
ATOM 568 C CA . SER A 1 77 ? -2.315 1.679 16.385 1.00 70.12 77 SER A CA 1
ATOM 569 C C . SER A 1 77 ? -3.182 2.695 15.630 1.00 70.12 77 SER A C 1
ATOM 571 O O . SER A 1 77 ? -2.917 3.894 15.681 1.00 70.12 77 SER A O 1
ATOM 573 N N . VAL A 1 78 ? -4.231 2.230 14.942 1.00 70.81 78 VAL A N 1
ATOM 574 C CA . VAL A 1 78 ? -5.182 3.092 14.219 1.00 70.81 78 VAL A CA 1
ATOM 575 C C . VAL A 1 78 ? -6.037 3.904 15.195 1.00 70.81 78 VAL A C 1
ATOM 577 O O . VAL A 1 78 ? -6.181 5.112 15.026 1.00 70.81 78 VAL A O 1
ATOM 580 N N . LEU A 1 79 ? -6.563 3.266 16.242 1.00 73.25 79 LEU A N 1
ATOM 581 C CA . LEU A 1 79 ? -7.387 3.922 17.256 1.00 73.25 79 LEU A CA 1
ATOM 582 C C . LEU A 1 79 ? -6.590 4.926 18.096 1.00 73.25 79 LEU A C 1
ATOM 584 O O . LEU A 1 79 ? -7.128 5.973 18.447 1.00 73.25 79 LEU A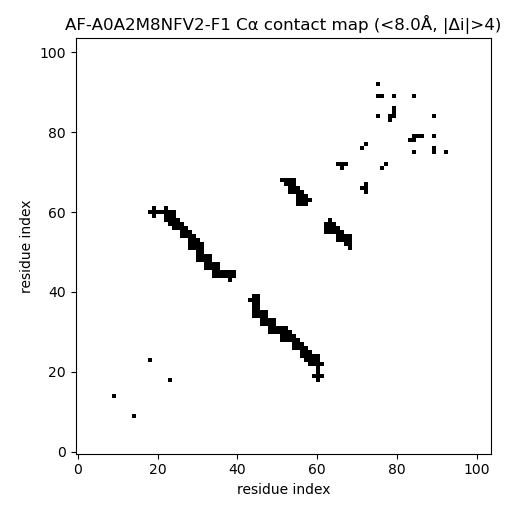 O 1
ATOM 588 N N . ASN A 1 80 ? -5.311 4.657 18.365 1.00 77.00 80 ASN A N 1
ATOM 589 C CA . ASN A 1 80 ? -4.422 5.629 19.003 1.00 77.00 80 ASN A CA 1
ATOM 590 C C . ASN A 1 80 ? -4.199 6.858 18.115 1.00 77.00 80 ASN A C 1
ATOM 592 O O . ASN A 1 80 ? -4.465 7.975 18.548 1.00 77.00 80 ASN A O 1
ATOM 596 N N . LYS A 1 81 ? -3.853 6.662 16.835 1.00 72.12 81 LYS A N 1
ATOM 597 C CA . LYS A 1 81 ? -3.716 7.781 15.885 1.00 72.12 81 LYS A CA 1
ATOM 598 C C . LYS A 1 81 ? -5.006 8.589 15.713 1.00 72.12 81 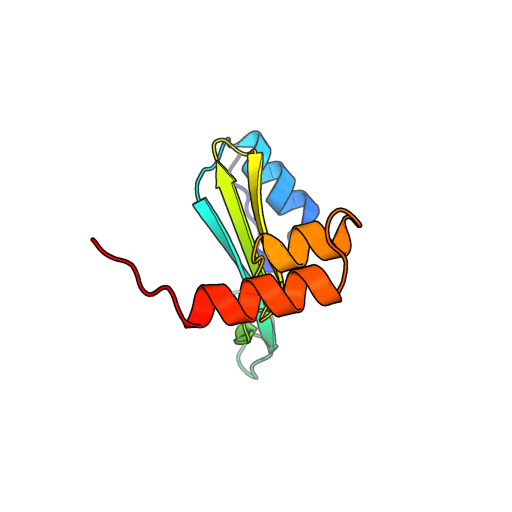LYS A C 1
ATOM 600 O O . LYS A 1 81 ? -4.943 9.788 15.472 1.00 72.12 81 LYS A O 1
ATOM 605 N N . ALA A 1 82 ? -6.170 7.952 15.842 1.00 77.94 82 ALA A N 1
ATOM 606 C CA . ALA A 1 82 ? -7.474 8.616 15.805 1.00 77.94 82 ALA A CA 1
ATOM 607 C C . ALA A 1 82 ? -7.844 9.339 17.120 1.00 77.94 82 ALA A C 1
ATOM 609 O O . ALA A 1 82 ? -8.958 9.855 17.238 1.00 77.94 82 ALA A O 1
ATOM 610 N N . GLY A 1 83 ? -6.961 9.331 18.126 1.00 80.00 83 GLY A N 1
ATOM 611 C CA . GLY A 1 83 ? -7.203 9.901 19.453 1.00 80.00 83 GLY A CA 1
ATOM 612 C C . GLY A 1 83 ? -8.258 9.148 20.271 1.00 80.00 83 GLY A C 1
ATOM 613 O O . GLY A 1 83 ? -8.758 9.669 21.263 1.00 80.00 83 GLY A O 1
ATOM 614 N N . LYS A 1 84 ? -8.645 7.938 19.847 1.00 84.19 84 LYS A N 1
ATOM 615 C CA . LYS A 1 84 ? -9.641 7.093 20.526 1.00 84.19 84 LYS A CA 1
ATOM 616 C C . LYS A 1 84 ? -9.029 6.207 21.608 1.00 84.19 84 LYS A C 1
ATOM 618 O O . LYS A 1 84 ? -9.767 5.709 22.450 1.00 84.19 84 LYS A O 1
ATOM 623 N N . LEU A 1 85 ? -7.710 6.019 21.580 1.00 83.62 85 LEU A N 1
ATOM 624 C CA . LEU A 1 85 ? -6.939 5.363 22.632 1.00 83.62 85 LEU A CA 1
ATOM 625 C C . LEU A 1 85 ? -5.763 6.247 23.038 1.00 83.62 85 LEU A C 1
ATOM 627 O O . LEU A 1 85 ? -5.110 6.835 22.179 1.00 83.62 85 LEU A O 1
ATOM 631 N N . THR A 1 86 ? -5.466 6.290 24.331 1.00 85.44 86 THR A N 1
ATOM 632 C CA . THR A 1 86 ? -4.243 6.908 24.853 1.00 85.44 86 THR A CA 1
ATOM 633 C C . THR A 1 86 ? -3.051 5.956 24.725 1.00 85.44 86 THR A C 1
ATOM 635 O O . THR A 1 86 ? -3.219 4.739 24.595 1.00 85.44 86 THR A O 1
ATOM 638 N N . ASP A 1 87 ? -1.828 6.486 24.796 1.00 85.44 87 ASP A N 1
ATOM 639 C CA . ASP A 1 87 ? -0.602 5.675 24.740 1.00 85.44 87 ASP A CA 1
ATOM 640 C C . ASP A 1 87 ? -0.551 4.607 25.840 1.00 85.44 87 ASP A C 1
ATOM 642 O O . ASP A 1 87 ? -0.142 3.469 25.596 1.00 85.44 87 ASP A O 1
ATOM 646 N N . GLU A 1 88 ? -1.065 4.934 27.027 1.00 86.56 88 GLU A N 1
ATOM 647 C CA . GLU A 1 88 ? -1.157 3.994 28.143 1.00 86.56 88 GLU A CA 1
ATOM 648 C C . GLU A 1 88 ? -2.157 2.863 27.862 1.00 86.56 88 GLU A C 1
ATOM 650 O O . GLU A 1 88 ? -1.869 1.692 28.113 1.00 86.56 88 GLU A O 1
ATOM 655 N N . GLN A 1 89 ? -3.306 3.174 27.251 1.00 83.62 89 GLN A N 1
ATOM 656 C CA . GLN A 1 89 ? -4.281 2.159 26.840 1.00 83.62 89 GLN A CA 1
ATOM 657 C C . GLN A 1 89 ? -3.710 1.231 25.762 1.00 83.62 89 GLN A C 1
ATOM 659 O O . GLN A 1 89 ? -3.916 0.018 25.819 1.00 83.62 89 GLN A O 1
ATOM 664 N N . VAL A 1 90 ? -2.943 1.767 24.808 1.00 83.38 90 VAL A N 1
ATOM 665 C CA . VAL A 1 90 ? -2.245 0.956 23.798 1.00 83.38 90 VAL A CA 1
ATOM 666 C C . VAL A 1 90 ? -1.235 0.011 24.430 1.00 83.38 90 VAL A C 1
ATOM 668 O O . VAL A 1 90 ? -1.172 -1.158 24.036 1.00 83.38 90 VAL A O 1
ATOM 671 N N . ARG A 1 91 ? -0.460 0.495 25.407 1.00 84.44 91 ARG A N 1
ATOM 672 C CA . ARG A 1 91 ? 0.522 -0.313 26.136 1.00 84.44 91 ARG A CA 1
ATOM 673 C C . ARG A 1 91 ? -0.149 -1.498 26.826 1.00 84.44 91 ARG A C 1
ATOM 675 O O . ARG A 1 91 ? 0.231 -2.638 26.563 1.00 84.44 91 ARG A O 1
ATOM 682 N N . ILE A 1 92 ? -1.206 -1.236 27.596 1.00 85.00 92 ILE A N 1
ATOM 683 C CA . ILE A 1 92 ? -1.960 -2.263 28.330 1.00 85.00 92 ILE A CA 1
ATOM 684 C C . ILE A 1 92 ? -2.581 -3.292 27.374 1.00 85.00 92 ILE A C 1
ATOM 686 O O . ILE A 1 92 ? -2.508 -4.495 27.627 1.00 85.00 92 ILE A O 1
ATOM 690 N N . ILE A 1 93 ? -3.180 -2.853 26.261 1.00 80.81 93 ILE A N 1
ATOM 691 C CA . ILE A 1 93 ? -3.801 -3.766 25.287 1.00 80.81 93 ILE A CA 1
ATOM 692 C C . ILE A 1 93 ? -2.747 -4.667 24.632 1.00 80.81 93 ILE A C 1
ATOM 694 O O . ILE A 1 93 ? -2.975 -5.868 24.504 1.00 80.81 93 ILE A O 1
ATOM 698 N N . ARG A 1 94 ? -1.580 -4.128 24.253 1.00 79.62 94 ARG A N 1
ATOM 699 C CA . ARG A 1 94 ? -0.485 -4.927 23.672 1.00 79.62 94 ARG A CA 1
ATOM 700 C C . ARG A 1 94 ? 0.088 -5.936 24.665 1.00 79.62 94 ARG A C 1
ATOM 702 O O . ARG A 1 94 ? 0.395 -7.059 24.277 1.00 79.62 94 ARG A O 1
ATOM 709 N N . GLU A 1 95 ? 0.218 -5.549 25.928 1.00 81.56 95 GLU A N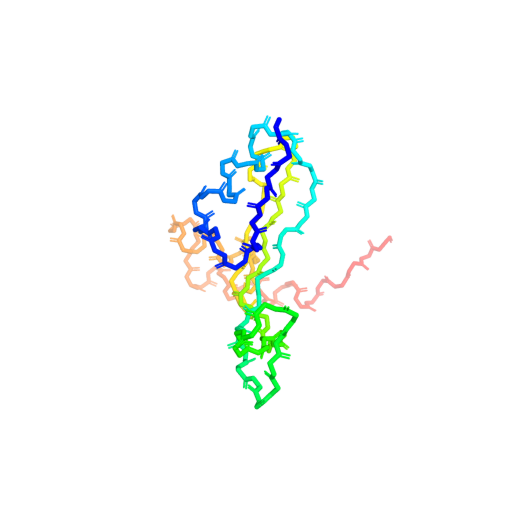 1
ATOM 710 C CA . GLU A 1 95 ? 0.717 -6.418 26.994 1.00 81.56 95 GLU A CA 1
ATOM 711 C C . GLU A 1 95 ? -0.260 -7.564 27.297 1.00 81.56 95 GLU A C 1
ATOM 713 O O . GLU A 1 95 ? 0.146 -8.720 27.393 1.00 81.56 95 GLU A O 1
ATOM 718 N N . ARG A 1 96 ? -1.568 -7.279 27.331 1.00 77.12 96 ARG A N 1
ATOM 719 C CA . ARG A 1 96 ? -2.613 -8.300 27.512 1.00 77.12 96 ARG A CA 1
ATOM 720 C C . ARG A 1 96 ? -2.778 -9.218 26.303 1.00 77.12 96 ARG A C 1
ATOM 722 O O . ARG A 1 96 ? -2.969 -10.419 26.481 1.00 77.12 96 ARG A O 1
ATOM 729 N N . ALA A 1 97 ? -2.678 -8.677 25.088 1.00 68.44 97 ALA A N 1
ATOM 730 C CA . ALA A 1 97 ? -2.758 -9.459 23.855 1.00 68.44 97 ALA A CA 1
ATOM 731 C C . ALA A 1 97 ? -1.602 -10.465 23.729 1.00 68.44 97 ALA A C 1
ATOM 733 O O . ALA A 1 97 ? -1.810 -11.562 23.227 1.00 68.44 97 ALA A O 1
ATOM 734 N N . ARG A 1 98 ? -0.404 -10.147 24.248 1.00 65.38 98 ARG A N 1
ATOM 735 C CA . ARG A 1 98 ? 0.709 -11.113 24.335 1.00 65.38 98 ARG A CA 1
ATOM 736 C C . ARG A 1 98 ? 0.411 -12.304 25.251 1.00 65.38 98 ARG A C 1
ATOM 738 O O . ARG A 1 98 ? 0.916 -13.389 24.996 1.00 65.38 98 ARG A O 1
ATOM 745 N N . ASN A 1 99 ? -0.409 -12.105 26.283 1.00 61.41 99 ASN A N 1
ATOM 746 C CA . ASN A 1 99 ? -0.757 -13.132 27.272 1.00 61.41 99 ASN A CA 1
ATOM 747 C C . ASN A 1 99 ? -2.058 -13.884 26.943 1.00 61.41 99 ASN A C 1
ATOM 749 O O . ASN A 1 99 ? -2.469 -14.758 27.702 1.00 61.41 99 ASN A O 1
ATOM 753 N N . THR A 1 100 ? -2.705 -13.556 25.822 1.00 54.12 100 THR A N 1
ATOM 754 C CA . THR A 1 100 ? -3.931 -14.209 25.352 1.00 54.12 100 THR A CA 1
ATOM 755 C C . THR A 1 100 ? -3.650 -14.823 23.982 1.00 54.12 100 THR A C 1
ATOM 757 O O . THR A 1 100 ? -4.043 -14.275 22.958 1.00 54.12 100 THR A O 1
ATOM 760 N N . SER A 1 101 ? -2.913 -15.937 23.939 1.00 47.03 101 SER A N 1
ATOM 761 C CA . SER A 1 101 ? -2.941 -16.794 22.750 1.00 47.03 101 SER A CA 1
ATOM 762 C C . SER A 1 101 ? -4.313 -17.463 22.694 1.00 47.03 101 SER A C 1
ATOM 764 O O . SER A 1 101 ? -4.762 -17.970 23.724 1.00 47.03 101 SER A O 1
ATOM 766 N N . ASP A 1 102 ? -4.958 -17.439 21.526 1.00 39.53 102 ASP A N 1
ATOM 767 C CA . ASP A 1 102 ? -6.249 -18.077 21.244 1.00 39.53 102 ASP A CA 1
ATOM 768 C C . ASP A 1 102 ? -6.461 -19.364 22.054 1.00 39.53 102 ASP A C 1
ATOM 770 O O . ASP A 1 102 ? -5.733 -20.348 21.900 1.00 39.53 102 ASP A O 1
ATOM 774 N N . LYS A 1 103 ? -7.485 -19.366 22.911 1.00 41.62 103 LYS A N 1
ATOM 775 C CA . LYS A 1 103 ? -8.158 -20.612 23.266 1.00 41.62 103 LYS A CA 1
ATOM 776 C C . LYS A 1 103 ? -9.174 -20.851 22.157 1.00 41.62 103 LYS A C 1
ATOM 778 O O . LYS A 1 103 ? -10.218 -20.203 22.151 1.00 41.62 103 LYS A O 1
ATOM 783 N N . ALA A 1 104 ? -8.784 -21.696 21.205 1.00 37.50 104 ALA A N 1
ATOM 784 C CA . ALA A 1 104 ? -9.688 -22.294 20.228 1.00 37.50 104 ALA A CA 1
ATOM 785 C C . ALA A 1 104 ? -10.808 -23.085 20.922 1.00 37.50 104 ALA A C 1
ATOM 787 O O . ALA A 1 104 ? -10.549 -23.625 22.025 1.00 37.50 104 ALA A O 1
#

Sequence (104 aa):
MPLQGNLRDFSTTQLLNLINLAGKTGTLIIFEGVKTNEKDAMGNPRMIPGAERARVSFKMGKLIAASLGAQDGNLVSVLNKAGKLTDEQVRIIRERARNTSDKA

Radius of gyration: 19.3 Å; Cα contacts (8 Å, |Δi|>4): 117; chains: 1; bounding box: 38×32×54 Å

=== Feature glossary ===
Reading guide. The protein is described through the following features:

Foldseek 3Di. A 3Di character summarizes, for each residue, the relative orientation of the Cα frame of its nearest spatial neighbor. Because it encodes fold topology rather than chemistry, 3Di alignments detect remote structural similarity that sequence alignment misses.

Contact-map, Ramachandran, and PAE plots. Plot images: a contact map (which residues are close in 3D, as an N×N binary image), a Ramachandran scatter (backbone torsion angles, revealing secondary-structure composition at a glance), and — for AlphaFold structures — a PAE heatmap (pairwise prediction confidence).

Radius of gyration, Cα contacts, bounding box. Radius of gyration (Rg) is the root-mean-square distance of Cα atoms from their centroid — a single number for overall size and compactness. A globular domain of N residues has Rg ≈ 2.2·N^0.38 Å; an extended or disordered chain has a much larger Rg. The Cα contact count is the number of residue pairs whose Cα atoms are within 8 Å and are more than four positions apart in sequence — a standard proxy for tertiary packing density. The bounding box is the smallest axis-aligned box enclosing all Cα atoms.

Secondary structure (8-state, DSSP). Eight-state secondary structure (DSSP): H is the canonical α-helix, G the tighter 3₁₀-helix, I the wider π-helix; E/B are β-structure, T and S are turns and bends, and '-' is everything else. DSSP derives these from the pattern of main-chain N–H···O=C hydrogen bonds, not from the sequence.

B-factor. B-factor (Debye–Waller factor) reflects atomic displacement in the crystal lattice. It is an experimental observable (units Å²), not a prediction; low values mean the atom is pinned down, high values mean it moves or is heterogeneous across the crystal.

pLDDT. pLDDT is the predicted lDDT-Cα score: AlphaFold's confidence that the local environment of each residue (all inter-atomic distances within 15 Å) is correctly placed. It is a per-residue number between 0 and 100, with higher meaning more reliable.

Nearest PDB structures. Nearest PDB neighbors are the top structural matches found by Foldseek when searching this structure against the entire Protein Data Bank. Each hit reports a TM-score (0 to 1; >0.5 almost always implies the same fold) and an E-value. These are *structural* homologs — they may share no detectable sequence similarity.

Solvent-accessible surface area. Accessible surface area quantifies burial. A residue with SASA near zero is packed into the hydrophobic core; one with SASA >100 Å² sits on the surface. Computed here via the Shrake–Rupley numerical algorithm with a 1.4 Å probe.

Rendered structure images. Structure images are PyMOL renders from six orthogonal camera directions. Cartoon representation draws helices as coils and strands as arrows; sticks shows the backbone as bonds; surface shows the solvent-excluded envelope. Rainbow coloring maps sequence position to hue (blue→red, N→C); chain coloring assigns a distinct color per polypeptide.

Backbone torsions (φ/ψ). φ (phi) and ψ (psi) are the two rotatable backbone dihedrals per residue: φ is the C(i-1)–N–Cα–C torsion, ψ is the N–Cα–C–N(i+1) torsion, both in degrees on (−180°, 180°]. α-helical residues cluster near (−60°, −45°); β-strand residues near (−120°, +130°). A Ramachandran plot is simply a scatter of (φ, ψ) for every residue.

Predicted aligned error. Predicted Aligned Error (PAE) is an AlphaFold confidence matrix: entry (i, j) is the expected error in the position of residue j, in ångströms, when the prediction is superimposed on the true structure at residue i. Low PAE within a block of residues means that block is internally rigid and well-predicted; high PAE between two blocks means their relative placement is uncertain even if each block individually is confident.

mmCIF coordinates. Structure coordinates are given as an mmCIF _atom_site loop: one row per atom with element, residue name, chain id, sequence number, and x/y/z position in Å. Only the four main-chain atoms per residue are included here; side chains are omitted to keep the record compact.

InterPro / GO / CATH / organism. Database cross-references. InterPro integrates a dozen domain/family signature databases into unified entries with residue-range hits. GO terms attach function/process/location labels with evidence codes. CATH codes position the fold in a four-level structural taxonomy. Organism is the NCBI-taxonomy species name.

Secondary structure (3-state, P-SEA). SS3 is a coarse helix/strand/coil call (letters a/b/c) made by the P-SEA algorithm from inter-Cα distances and dihedrals. It is less detailed than DSSP but needs only Cα positions.

Sequence. Sequence gives the chain of amino acids in standard one-letter code (A=alanine, C=cysteine, …, Y=tyrosine), read N→C. It is the only feature that is directly encoded by the gene; all structural features are derived from the folded form of this sequence.